Protein AF-A0A7X6P9Z3-F1 (afdb_monomer)

Sequence (56 aa):
DRLMSNLDKFYPLYGFAKHKGYGTTQHINALKLYGPCSIHRKTFAPIAQMIDQTAL

pLDDT: mean 92.36, std 12.33, range [41.5, 98.31]

Structure (mmCIF, N/CA/C/O backbone):
data_AF-A0A7X6P9Z3-F1
#
_entry.id   AF-A0A7X6P9Z3-F1
#
loop_
_atom_site.group_PDB
_atom_site.id
_atom_site.type_symbol
_atom_site.label_atom_id
_atom_site.label_alt_id
_atom_site.label_comp_id
_atom_site.label_asym_id
_atom_site.label_entity_id
_atom_site.label_seq_id
_atom_site.pdbx_PDB_ins_code
_atom_site.Cartn_x
_atom_site.Cartn_y
_atom_site.Cartn_z
_atom_site.occupancy
_atom_site.B_iso_or_equiv
_atom_site.auth_seq_id
_atom_site.auth_comp_id
_atom_site.auth_asym_id
_atom_site.auth_atom_id
_atom_site.pdbx_PDB_model_num
ATOM 1 N N . ASP A 1 1 ? 15.708 -5.847 -2.843 1.00 66.50 1 ASP A N 1
ATOM 2 C CA . ASP A 1 1 ? 14.565 -5.647 -3.763 1.00 66.50 1 ASP A CA 1
ATOM 3 C C . ASP A 1 1 ? 13.902 -6.854 -4.424 1.00 66.50 1 ASP A C 1
ATOM 5 O O . ASP A 1 1 ? 12.843 -6.664 -5.011 1.00 66.50 1 ASP A O 1
ATOM 9 N N . ARG A 1 2 ? 14.407 -8.092 -4.305 1.00 92.88 2 ARG A N 1
ATOM 10 C CA . ARG A 1 2 ? 13.777 -9.252 -4.977 1.00 92.88 2 ARG A CA 1
ATOM 11 C C . ARG A 1 2 ? 12.399 -9.630 -4.422 1.00 92.88 2 ARG A C 1
ATOM 13 O O . ARG A 1 2 ? 11.522 -10.010 -5.187 1.00 92.88 2 ARG A O 1
ATOM 20 N N . LEU A 1 3 ? 12.201 -9.493 -3.108 1.00 95.94 3 LEU A N 1
ATOM 21 C CA . LEU A 1 3 ? 10.944 -9.858 -2.451 1.00 95.94 3 LEU A CA 1
ATOM 22 C C . LEU A 1 3 ? 9.757 -9.069 -3.017 1.00 95.94 3 LEU A C 1
ATOM 24 O O . LEU A 1 3 ? 8.781 -9.667 -3.450 1.00 95.94 3 LEU A O 1
ATOM 28 N N . MET A 1 4 ? 9.863 -7.740 -3.075 1.00 96.56 4 MET A N 1
ATOM 29 C CA . MET A 1 4 ? 8.760 -6.886 -3.527 1.00 96.56 4 MET A CA 1
ATOM 30 C C . MET A 1 4 ? 8.455 -7.058 -5.015 1.00 96.56 4 MET A C 1
ATOM 32 O O . MET A 1 4 ? 7.292 -7.041 -5.392 1.00 96.56 4 MET A O 1
ATOM 36 N N . SER A 1 5 ? 9.467 -7.311 -5.850 1.00 97.00 5 SER A N 1
ATOM 37 C CA . SER A 1 5 ? 9.248 -7.666 -7.258 1.00 97.00 5 SER A CA 1
ATOM 38 C C . SER A 1 5 ? 8.556 -9.020 -7.432 1.00 97.00 5 SER A C 1
ATOM 40 O O . SER A 1 5 ? 7.817 -9.207 -8.391 1.00 97.00 5 SER A O 1
ATOM 42 N N . ASN A 1 6 ? 8.775 -9.976 -6.526 1.00 97.88 6 ASN A N 1
ATOM 43 C CA . ASN A 1 6 ? 8.041 -11.241 -6.545 1.00 97.88 6 ASN A CA 1
ATOM 44 C C . ASN A 1 6 ? 6.611 -11.068 -6.030 1.00 97.88 6 ASN A C 1
ATOM 46 O O . ASN A 1 6 ? 5.691 -11.600 -6.638 1.00 97.88 6 ASN A O 1
ATOM 50 N N . LEU A 1 7 ? 6.415 -10.298 -4.958 1.00 97.69 7 LEU A N 1
ATOM 51 C CA 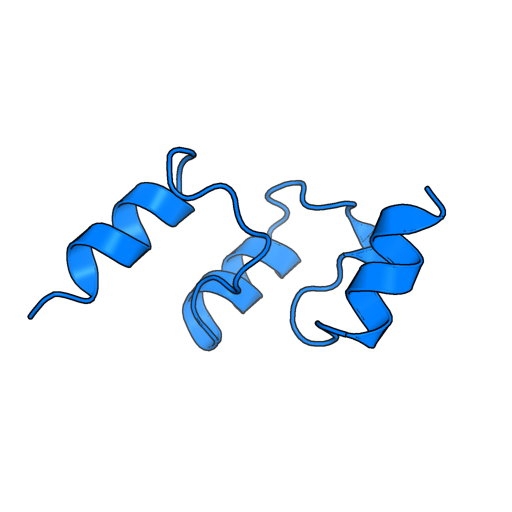. LEU A 1 7 ? 5.085 -9.994 -4.426 1.00 97.69 7 LEU A CA 1
ATOM 52 C C . LEU A 1 7 ? 4.226 -9.222 -5.428 1.00 97.69 7 LEU A C 1
ATOM 54 O O . LEU A 1 7 ? 3.033 -9.476 -5.502 1.00 97.69 7 LEU A O 1
ATOM 58 N N . ASP A 1 8 ? 4.819 -8.357 -6.248 1.00 98.00 8 ASP A N 1
ATOM 59 C CA . ASP A 1 8 ? 4.123 -7.667 -7.339 1.00 98.00 8 ASP A CA 1
ATOM 60 C C . ASP A 1 8 ? 3.464 -8.637 -8.330 1.00 98.00 8 ASP A C 1
ATOM 62 O O . ASP A 1 8 ? 2.361 -8.387 -8.794 1.00 98.00 8 ASP A O 1
ATOM 66 N N . LYS A 1 9 ? 4.077 -9.801 -8.585 1.00 97.81 9 LYS A N 1
ATOM 67 C CA . LYS A 1 9 ? 3.483 -10.837 -9.448 1.00 97.81 9 LYS A CA 1
ATOM 68 C C . LYS A 1 9 ? 2.215 -11.439 -8.839 1.00 97.81 9 LYS A C 1
ATOM 70 O O . LYS A 1 9 ? 1.311 -11.816 -9.573 1.00 97.81 9 LYS A O 1
ATOM 75 N N . PHE A 1 10 ? 2.156 -11.532 -7.509 1.00 97.81 10 PHE A N 1
ATOM 76 C CA . PHE A 1 10 ? 0.989 -12.034 -6.777 1.00 97.81 10 PHE A CA 1
ATOM 77 C C . PHE A 1 10 ? -0.054 -10.940 -6.504 1.00 97.81 10 PHE A C 1
ATOM 79 O O . PHE A 1 10 ? -1.237 -11.238 -6.374 1.00 97.81 10 PHE A O 1
ATOM 86 N N . TYR A 1 11 ? 0.373 -9.677 -6.440 1.00 97.81 11 TYR A N 1
ATOM 87 C CA . TYR A 1 11 ? -0.457 -8.512 -6.131 1.00 97.81 11 TYR A CA 1
ATOM 88 C C . TYR A 1 11 ? -0.243 -7.386 -7.168 1.00 97.81 11 TYR A C 1
ATOM 90 O O . TYR A 1 11 ? 0.185 -6.285 -6.802 1.00 97.81 11 TYR A O 1
ATOM 98 N N . PRO A 1 12 ? -0.551 -7.625 -8.460 1.00 97.44 12 PRO A N 1
ATOM 99 C CA . PRO A 1 12 ? -0.158 -6.736 -9.563 1.00 97.44 12 PRO A CA 1
ATOM 100 C C . PRO A 1 12 ? -0.830 -5.358 -9.527 1.00 97.44 12 PRO A C 1
ATOM 102 O O . PRO A 1 12 ? -0.337 -4.405 -10.125 1.00 97.44 12 PRO A O 1
ATOM 105 N N . LEU A 1 13 ? -1.939 -5.230 -8.797 1.00 98.31 13 LEU A N 1
ATOM 106 C CA . LEU A 1 13 ? -2.708 -3.990 -8.686 1.00 98.31 13 LEU A CA 1
ATOM 107 C C . LEU A 1 13 ? -2.008 -2.913 -7.847 1.00 98.31 13 LEU A C 1
ATOM 109 O O . LEU A 1 13 ? -2.343 -1.736 -7.965 1.00 98.31 13 LEU A O 1
ATOM 113 N N . TYR A 1 14 ? -1.044 -3.301 -7.007 1.00 98.06 14 TYR A N 1
ATOM 114 C CA . TYR A 1 14 ? -0.464 -2.405 -6.007 1.00 98.06 14 TYR A CA 1
ATOM 115 C C . TYR A 1 14 ? 0.854 -1.774 -6.440 1.00 98.06 14 TYR A C 1
ATOM 117 O O . TYR A 1 14 ? 1.168 -0.715 -5.920 1.00 98.06 14 TYR A O 1
ATOM 125 N N . GLY A 1 15 ? 1.599 -2.354 -7.391 1.00 97.62 15 GLY A N 1
ATOM 126 C CA . GLY A 1 15 ? 2.849 -1.771 -7.901 1.00 97.62 15 GLY A CA 1
ATOM 127 C C . GLY A 1 15 ? 4.072 -1.948 -6.990 1.00 97.62 15 GLY A C 1
ATOM 128 O O . GLY A 1 15 ? 5.029 -1.166 -7.074 1.00 97.62 15 GLY A O 1
ATOM 129 N N . PHE A 1 16 ? 4.088 -2.979 -6.139 1.00 98.06 16 PHE A N 1
ATOM 130 C CA . PHE A 1 16 ? 5.177 -3.278 -5.203 1.00 98.06 16 PHE A CA 1
ATOM 131 C C . PHE A 1 16 ? 6.561 -3.345 -5.855 1.00 98.06 16 PHE A C 1
ATOM 133 O O . PHE A 1 16 ? 7.546 -2.942 -5.226 1.00 98.06 16 PHE A O 1
ATOM 140 N N . ALA A 1 17 ? 6.667 -3.774 -7.115 1.00 97.69 17 ALA A N 1
ATOM 141 C CA . ALA A 1 17 ? 7.947 -3.797 -7.824 1.00 97.69 17 ALA A CA 1
ATOM 142 C C . ALA A 1 17 ? 8.571 -2.397 -7.970 1.00 97.69 17 ALA A C 1
ATOM 144 O O . ALA A 1 17 ? 9.800 -2.286 -8.017 1.00 97.69 17 ALA A O 1
ATOM 145 N N . LYS A 1 18 ? 7.749 -1.339 -7.995 1.00 97.06 18 LYS A N 1
ATOM 146 C CA . LYS A 1 18 ? 8.177 0.054 -8.192 1.00 97.06 18 LYS A CA 1
ATOM 147 C C . LYS A 1 18 ? 8.523 0.748 -6.880 1.00 97.06 18 LYS A C 1
ATOM 149 O O . LYS A 1 18 ? 9.579 1.356 -6.778 1.00 97.06 18 LYS A O 1
ATOM 154 N N . HIS A 1 19 ? 7.661 0.634 -5.870 1.00 97.00 19 HIS A N 1
ATOM 155 C CA . HIS A 1 19 ? 7.781 1.425 -4.636 1.00 97.00 19 HIS A CA 1
ATOM 156 C C . HIS A 1 19 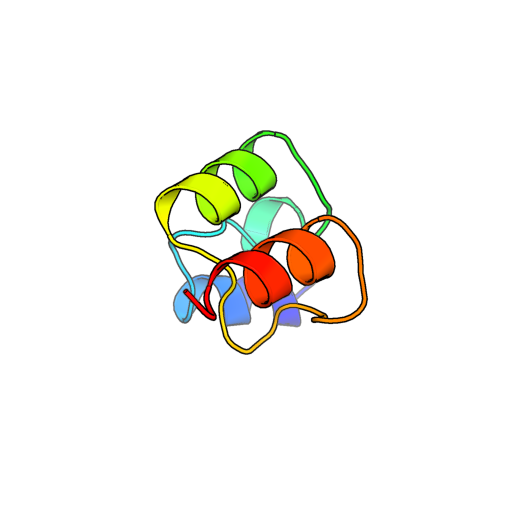? 7.937 0.591 -3.363 1.00 97.00 19 HIS A C 1
ATOM 158 O O . HIS A 1 19 ? 7.905 1.150 -2.275 1.00 97.00 19 HIS A O 1
ATOM 164 N N . LYS A 1 20 ? 8.079 -0.736 -3.449 1.00 96.88 20 LYS A N 1
ATOM 165 C CA . LYS A 1 20 ? 8.462 -1.600 -2.311 1.00 96.88 20 LYS A CA 1
ATOM 166 C C . LYS A 1 20 ? 7.531 -1.530 -1.090 1.00 96.88 20 LYS A C 1
ATOM 168 O O . LYS A 1 20 ? 7.944 -1.824 0.024 1.00 96.88 20 LYS A O 1
ATOM 173 N N . GLY A 1 21 ? 6.279 -1.127 -1.300 1.00 95.69 21 GLY A N 1
ATOM 174 C CA . GLY A 1 21 ? 5.293 -0.936 -0.233 1.00 95.69 21 GLY A CA 1
ATOM 175 C C . GLY A 1 21 ? 5.292 0.452 0.421 1.00 95.69 21 GLY A C 1
ATOM 176 O O . GLY A 1 21 ? 4.431 0.703 1.261 1.00 95.69 21 GLY A O 1
ATOM 177 N N . TYR A 1 22 ? 6.167 1.383 0.018 1.00 96.38 22 TYR A N 1
ATOM 178 C CA . TYR A 1 22 ? 6.071 2.784 0.449 1.00 96.38 22 TYR A CA 1
ATOM 179 C C . TYR A 1 22 ? 4.756 3.422 -0.031 1.00 96.38 22 TYR A C 1
ATOM 181 O O . TYR A 1 22 ? 4.231 3.070 -1.092 1.00 96.38 22 TYR A O 1
ATOM 189 N N . GLY A 1 23 ? 4.218 4.352 0.763 1.00 95.19 23 GLY A N 1
ATOM 190 C CA . GLY A 1 23 ? 2.939 5.036 0.530 1.00 95.19 23 GLY A CA 1
ATOM 191 C C . GLY A 1 23 ? 3.003 6.096 -0.571 1.00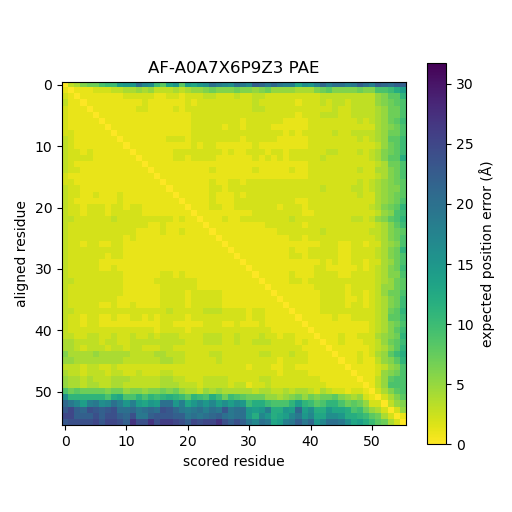 95.19 23 GLY A C 1
ATOM 192 O O . GLY A 1 23 ? 2.747 7.266 -0.317 1.00 95.19 23 GLY A O 1
ATOM 193 N N . THR A 1 24 ? 3.380 5.700 -1.786 1.00 97.69 24 THR A N 1
ATOM 194 C CA . THR A 1 24 ? 3.353 6.584 -2.962 1.00 97.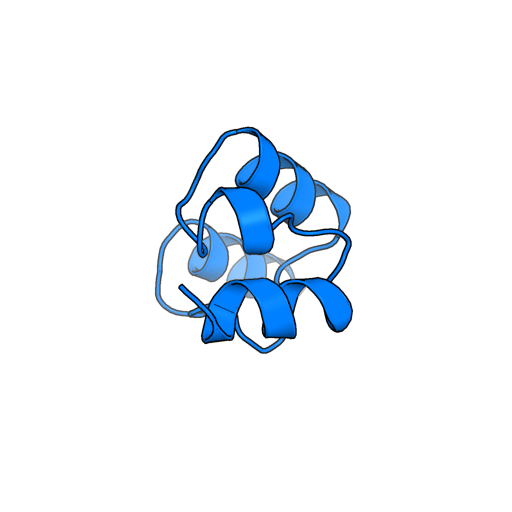69 24 THR A CA 1
ATOM 195 C C . THR A 1 24 ? 1.920 6.878 -3.391 1.00 97.69 24 THR A C 1
ATOM 197 O O . THR A 1 24 ? 1.020 6.084 -3.122 1.00 97.69 24 THR A O 1
ATOM 200 N N . THR A 1 25 ? 1.700 7.963 -4.137 1.00 97.94 25 THR A N 1
ATOM 201 C CA . THR A 1 25 ? 0.381 8.286 -4.709 1.00 97.94 25 THR A CA 1
ATOM 202 C C . THR A 1 25 ? -0.218 7.106 -5.478 1.00 97.94 25 THR A C 1
ATOM 204 O O . THR A 1 25 ? -1.396 6.807 -5.316 1.00 97.94 25 THR A O 1
ATOM 207 N N . GLN A 1 26 ? 0.602 6.381 -6.251 1.00 97.81 26 GLN A N 1
ATOM 208 C CA . GLN A 1 26 ? 0.168 5.173 -6.957 1.00 97.81 26 GLN A CA 1
ATOM 209 C C . GLN A 1 26 ? -0.354 4.109 -5.981 1.00 97.81 26 GLN A C 1
ATOM 211 O O . GLN A 1 26 ? -1.444 3.576 -6.178 1.00 97.81 26 GLN A O 1
ATOM 216 N N . HIS A 1 27 ? 0.398 3.833 -4.915 1.00 97.94 27 HIS A N 1
ATOM 217 C CA . HIS A 1 27 ? 0.038 2.817 -3.932 1.00 97.94 27 HIS A CA 1
ATOM 218 C C . HIS A 1 27 ? -1.221 3.200 -3.143 1.00 97.94 27 HIS A C 1
ATOM 220 O O . HIS A 1 27 ? -2.109 2.375 -2.950 1.00 97.94 27 HIS A O 1
ATOM 226 N N . ILE A 1 28 ? -1.336 4.469 -2.741 1.00 97.56 28 ILE A N 1
ATOM 227 C CA . ILE A 1 28 ? -2.521 4.984 -2.046 1.00 97.56 28 ILE A CA 1
ATOM 228 C C . ILE A 1 28 ? -3.764 4.905 -2.938 1.00 97.56 28 ILE A C 1
ATOM 230 O O . ILE A 1 28 ? -4.833 4.533 -2.458 1.00 97.56 28 ILE A O 1
ATOM 234 N N . ASN A 1 29 ? -3.642 5.207 -4.231 1.00 97.94 29 ASN A N 1
ATOM 235 C CA . ASN A 1 29 ? -4.761 5.080 -5.165 1.00 97.94 29 ASN A CA 1
ATOM 236 C C . ASN A 1 29 ? -5.193 3.617 -5.339 1.00 97.94 29 ASN A C 1
ATOM 238 O O . ASN A 1 29 ? -6.389 3.338 -5.322 1.00 97.94 29 ASN A O 1
ATOM 242 N N . ALA A 1 30 ? -4.240 2.683 -5.432 1.00 98.00 30 ALA A N 1
ATOM 243 C CA . ALA A 1 30 ? -4.543 1.253 -5.467 1.00 98.00 30 ALA A CA 1
ATOM 244 C C . ALA A 1 30 ? -5.256 0.788 -4.186 1.00 98.00 30 ALA A C 1
ATOM 246 O O . ALA A 1 30 ? -6.257 0.084 -4.263 1.00 98.00 30 ALA A O 1
ATOM 247 N N . LEU A 1 31 ? -4.795 1.239 -3.015 1.00 97.25 31 LEU A N 1
ATOM 248 C CA . LEU A 1 31 ? -5.439 0.950 -1.732 1.00 97.25 31 LEU A CA 1
ATOM 249 C C . LEU A 1 31 ? -6.874 1.482 -1.652 1.00 97.25 31 LEU A C 1
ATOM 251 O O . LEU A 1 31 ? -7.744 0.789 -1.138 1.00 97.25 31 LEU A O 1
ATOM 255 N N . LYS A 1 32 ? -7.140 2.681 -2.180 1.00 96.00 32 LYS A N 1
ATOM 256 C CA . LYS A 1 32 ? -8.498 3.246 -2.232 1.00 96.00 32 LYS A CA 1
ATOM 257 C C . LYS A 1 32 ? -9.430 2.471 -3.166 1.00 96.00 32 LYS A C 1
ATOM 259 O O . LYS A 1 32 ? -10.617 2.388 -2.883 1.00 96.00 32 LYS A O 1
ATOM 264 N N . LEU A 1 33 ? -8.908 1.941 -4.273 1.00 96.94 33 LEU A N 1
ATOM 265 C CA . LEU A 1 33 ? -9.711 1.260 -5.292 1.00 96.94 33 LEU A CA 1
ATOM 266 C C . LEU A 1 33 ? -9.952 -0.222 -4.974 1.00 96.94 33 LEU A C 1
ATOM 268 O O . LEU A 1 33 ? -11.035 -0.735 -5.232 1.00 96.94 33 LEU A O 1
ATOM 272 N N . TYR A 1 34 ? -8.946 -0.903 -4.426 1.00 96.69 34 TYR A N 1
ATOM 273 C CA . TYR A 1 34 ? -8.953 -2.359 -4.246 1.00 96.69 34 TYR A CA 1
ATOM 274 C C . TYR A 1 34 ? -8.915 -2.800 -2.778 1.00 96.69 34 TYR A C 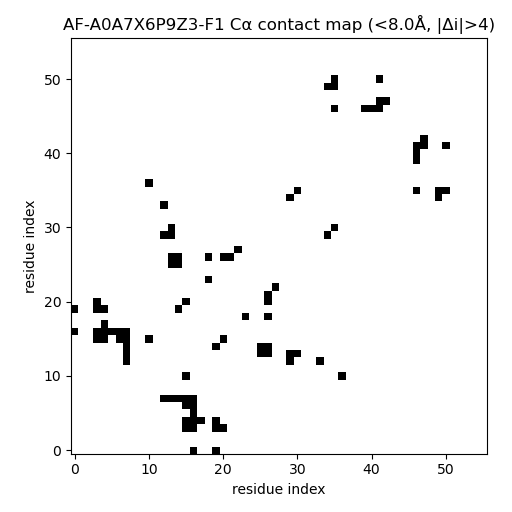1
ATOM 276 O O . TYR A 1 34 ? -8.960 -3.996 -2.497 1.00 96.69 34 TYR A O 1
ATOM 284 N N . GLY A 1 35 ? -8.800 -1.860 -1.836 1.00 96.19 35 GLY A N 1
ATOM 285 C CA . GLY A 1 35 ? -8.584 -2.160 -0.421 1.00 96.19 35 GLY A CA 1
ATOM 286 C C . GLY A 1 35 ? -7.185 -2.725 -0.130 1.00 96.19 35 GLY A C 1
ATOM 287 O O . GLY A 1 35 ? -6.379 -2.936 -1.042 1.00 96.19 35 GLY A O 1
ATOM 288 N N . PRO A 1 36 ? -6.839 -2.962 1.146 1.00 97.00 36 PRO A N 1
ATOM 289 C CA . PRO A 1 36 ? -5.574 -3.588 1.519 1.00 97.00 36 PRO A CA 1
ATOM 290 C C . PRO A 1 36 ? -5.571 -5.105 1.266 1.00 97.00 36 PRO A C 1
ATOM 292 O O . PRO A 1 36 ? -6.474 -5.819 1.689 1.00 97.00 36 PRO A O 1
ATOM 295 N N . CYS A 1 37 ? -4.510 -5.631 0.647 1.00 96.62 37 CYS A N 1
ATOM 296 C CA . CYS A 1 37 ? -4.274 -7.079 0.547 1.00 96.62 37 CYS A CA 1
ATOM 297 C C . CYS A 1 37 ? -3.584 -7.675 1.794 1.00 96.62 37 CYS A C 1
ATOM 299 O O . CYS A 1 37 ? -3.111 -6.950 2.672 1.00 96.62 37 CYS A O 1
ATOM 301 N N . SER A 1 38 ? -3.469 -9.006 1.843 1.00 96.44 38 SER A N 1
ATOM 302 C CA . SER A 1 38 ? -2.987 -9.779 3.003 1.00 96.44 38 SER A CA 1
ATOM 303 C C . SER A 1 38 ? -1.585 -9.414 3.506 1.00 96.44 38 SER A C 1
ATOM 305 O O . SER A 1 38 ? -1.314 -9.584 4.693 1.00 96.44 38 SER A O 1
ATOM 307 N N . ILE A 1 39 ? -0.704 -8.894 2.644 1.00 97.00 39 ILE A N 1
ATOM 308 C CA . ILE A 1 39 ? 0.666 -8.511 3.023 1.00 97.00 39 ILE A CA 1
ATOM 309 C C . ILE A 1 39 ? 0.778 -7.080 3.573 1.00 97.00 39 ILE A C 1
ATOM 311 O O . ILE A 1 39 ? 1.856 -6.672 4.010 1.00 97.00 39 ILE A O 1
ATOM 315 N N . HIS A 1 40 ? -0.306 -6.299 3.560 1.00 97.31 40 HIS A N 1
ATOM 316 C CA . HIS A 1 40 ? -0.300 -4.963 4.147 1.00 97.31 40 HIS A CA 1
ATOM 317 C C . HIS A 1 40 ? -0.238 -5.029 5.671 1.00 97.31 40 HIS A C 1
ATOM 319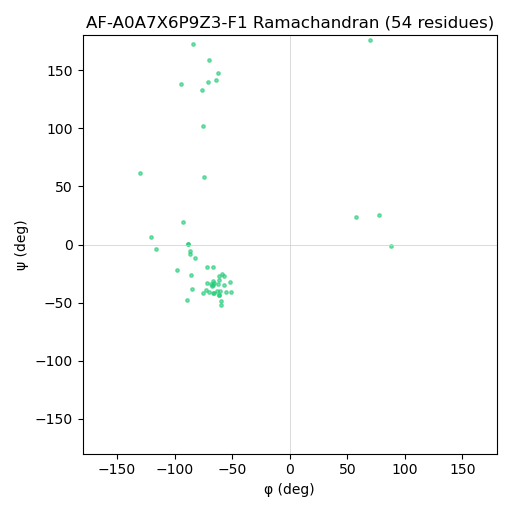 O O . HIS A 1 40 ? -0.919 -5.817 6.328 1.00 97.31 40 HIS A O 1
ATOM 325 N N . ARG A 1 41 ? 0.556 -4.129 6.255 1.00 96.75 41 ARG A N 1
ATOM 326 C CA . ARG A 1 41 ? 0.659 -3.986 7.709 1.00 96.75 41 ARG A CA 1
ATOM 327 C C . ARG A 1 41 ? -0.583 -3.284 8.241 1.00 96.75 41 ARG A C 1
ATOM 329 O O . ARG A 1 41 ? -0.690 -2.064 8.161 1.00 96.75 41 ARG A O 1
ATOM 336 N N . LYS A 1 42 ? -1.495 -4.070 8.807 1.00 94.88 42 LYS A N 1
ATOM 337 C CA . LYS A 1 42 ? -2.816 -3.622 9.269 1.00 94.88 42 LYS A CA 1
ATOM 338 C C . LYS A 1 42 ? -2.776 -2.522 10.331 1.00 94.88 42 LYS A C 1
ATOM 340 O O . LYS A 1 42 ? -3.718 -1.758 10.429 1.00 94.88 42 LYS A O 1
ATOM 345 N N . THR A 1 43 ? -1.693 -2.416 11.097 1.00 95.25 43 THR A N 1
ATOM 346 C CA . THR A 1 43 ? -1.533 -1.405 12.155 1.00 95.25 43 THR A CA 1
ATOM 347 C C . THR A 1 43 ? -0.971 -0.070 11.662 1.00 95.25 43 THR A C 1
ATOM 349 O O . THR A 1 43 ? -0.924 0.889 12.424 1.00 95.25 43 THR A O 1
ATOM 352 N N . PHE A 1 44 ? -0.530 0.023 10.404 1.00 94.94 44 PHE A N 1
ATOM 353 C CA . PHE A 1 44 ? 0.071 1.241 9.859 1.00 94.94 44 PHE A CA 1
ATOM 354 C C . PHE A 1 44 ? -0.992 2.072 9.142 1.00 94.94 44 PHE A C 1
ATOM 356 O O . PHE A 1 44 ? -1.788 1.534 8.373 1.00 94.94 44 PHE A O 1
ATOM 363 N N . ALA A 1 45 ? -0.982 3.393 9.329 1.00 91.62 45 ALA A N 1
ATOM 364 C CA . ALA A 1 45 ? -1.766 4.283 8.476 1.00 91.62 45 ALA A CA 1
ATOM 365 C C . ALA A 1 45 ? -1.254 4.207 7.015 1.00 91.62 45 ALA A C 1
ATOM 367 O O . ALA A 1 45 ? -0.042 4.093 6.805 1.00 91.62 45 ALA A O 1
ATOM 368 N N . PRO A 1 46 ? -2.140 4.251 5.999 1.00 93.56 46 PRO A N 1
ATOM 369 C CA . PRO A 1 46 ? -3.600 4.406 6.090 1.00 93.56 46 PRO A CA 1
ATOM 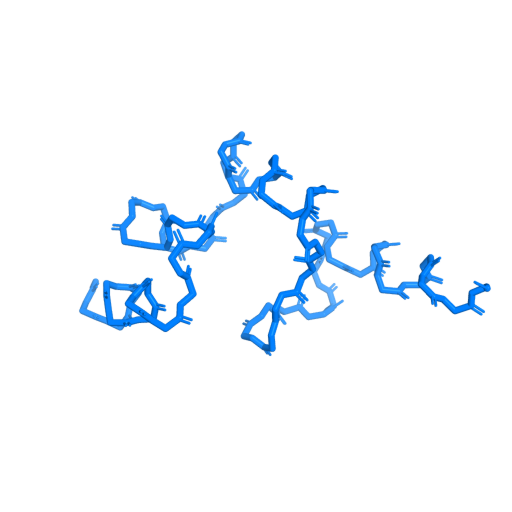370 C C . PRO A 1 46 ? -4.372 3.079 6.224 1.00 93.56 46 PRO A C 1
ATOM 372 O O . PRO A 1 46 ? -5.594 3.084 6.300 1.00 93.56 46 PRO A O 1
ATOM 375 N N . ILE A 1 47 ? -3.681 1.938 6.263 1.00 96.38 47 ILE A N 1
ATOM 376 C CA . ILE A 1 47 ? -4.300 0.605 6.266 1.00 96.38 47 ILE A CA 1
ATOM 377 C C . ILE A 1 47 ? -5.192 0.398 7.492 1.00 96.38 47 ILE A C 1
ATOM 3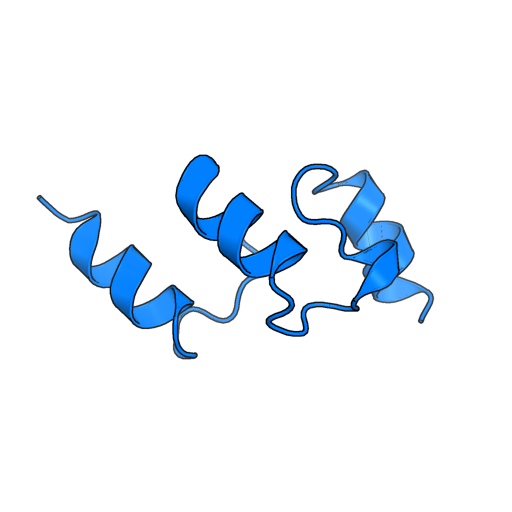79 O O . ILE A 1 47 ? -6.309 -0.091 7.351 1.00 96.38 47 ILE A O 1
ATOM 383 N N . ALA A 1 48 ? -4.726 0.811 8.674 1.00 94.88 48 ALA A N 1
ATOM 384 C CA . ALA A 1 48 ? -5.498 0.704 9.913 1.00 94.88 48 ALA A CA 1
ATOM 385 C C . ALA A 1 48 ? -6.871 1.386 9.805 1.00 94.88 48 ALA A C 1
ATOM 387 O O . ALA A 1 48 ? -7.874 0.826 10.228 1.00 94.88 48 ALA A O 1
ATOM 388 N N . GLN A 1 49 ? -6.917 2.555 9.161 1.00 93.50 49 GLN A N 1
ATOM 389 C CA . GLN A 1 49 ? -8.140 3.341 8.979 1.00 93.50 49 GLN A CA 1
ATOM 390 C C . GLN A 1 49 ? -9.093 2.694 7.969 1.00 93.50 49 GLN A C 1
ATOM 392 O O . GLN A 1 49 ? -10.303 2.793 8.118 1.00 93.50 49 GLN A O 1
ATOM 397 N N . MET A 1 50 ? -8.560 2.015 6.950 1.00 92.25 50 MET A N 1
ATOM 398 C CA . MET A 1 50 ? -9.371 1.325 5.940 1.00 92.25 50 MET A CA 1
ATOM 399 C C . MET A 1 50 ? -10.022 0.057 6.504 1.00 92.25 50 MET A C 1
ATOM 401 O O . MET A 1 50 ? -11.173 -0.237 6.197 1.00 92.25 50 MET A O 1
ATOM 405 N N . ILE A 1 51 ? -9.298 -0.690 7.342 1.00 87.56 51 ILE A N 1
ATOM 406 C CA . ILE A 1 51 ? -9.799 -1.940 7.931 1.00 87.56 51 ILE A CA 1
ATOM 407 C C . ILE A 1 51 ? -10.897 -1.662 8.957 1.00 87.56 51 ILE A C 1
ATOM 409 O O . ILE A 1 51 ? -11.907 -2.359 8.953 1.00 87.56 51 ILE A O 1
ATOM 413 N N . ASP A 1 52 ? -10.728 -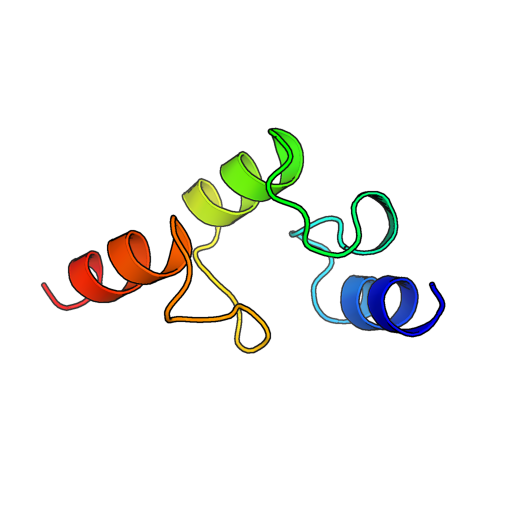0.626 9.779 1.00 77.12 52 ASP A N 1
ATOM 414 C CA . ASP A 1 52 ? -11.736 -0.203 10.759 1.00 77.12 52 ASP A CA 1
ATOM 415 C C . ASP A 1 52 ? -13.057 0.223 10.083 1.00 77.12 52 ASP A C 1
ATOM 417 O O . ASP A 1 52 ? -14.145 -0.009 10.597 1.00 77.12 52 ASP A O 1
ATOM 421 N N . GLN A 1 53 ? -12.980 0.754 8.858 1.00 60.41 53 GLN A N 1
ATOM 422 C CA . GLN A 1 53 ? -14.145 1.189 8.077 1.00 60.41 53 GLN A CA 1
ATOM 423 C C . GLN A 1 53 ? -14.861 0.064 7.314 1.00 60.41 53 GLN A C 1
ATOM 425 O O . GLN A 1 53 ? -15.952 0.291 6.803 1.00 60.41 53 GLN A O 1
ATOM 430 N N . THR A 1 54 ? -14.281 -1.138 7.216 1.00 57.75 54 THR A N 1
ATOM 431 C CA . THR A 1 54 ? -14.879 -2.257 6.450 1.00 57.75 54 THR A CA 1
ATOM 432 C C . THR A 1 54 ? -15.835 -3.106 7.310 1.00 57.75 54 THR A C 1
ATOM 434 O O . THR A 1 54 ? -16.398 -4.082 6.829 1.00 57.75 54 THR A O 1
ATOM 437 N N . ALA A 1 55 ? -16.020 -2.760 8.590 1.00 49.97 55 ALA A N 1
ATOM 438 C CA . ALA A 1 55 ? -16.870 -3.485 9.540 1.00 49.97 55 ALA A CA 1
ATOM 439 C C . ALA A 1 55 ? -18.326 -2.967 9.630 1.00 49.97 55 ALA A C 1
ATOM 441 O O . ALA A 1 55 ? -18.998 -3.247 10.623 1.00 49.97 55 ALA A O 1
ATOM 442 N N . LEU A 1 56 ? -18.813 -2.226 8.626 1.00 41.50 56 LEU A N 1
ATOM 443 C CA . LEU A 1 56 ? -20.197 -1.729 8.538 1.00 41.50 56 LEU A CA 1
ATOM 444 C C . LEU A 1 56 ? -20.973 -2.418 7.414 1.00 41.50 56 LEU A C 1
ATOM 446 O O . LEU A 1 56 ? -20.468 -2.408 6.269 1.00 41.50 56 LEU A O 1
#

Mean predicted aligned error: 3.56 Å

Radius of gyration: 11.09 Å; Cα contacts (8 Å, |Δi|>4): 47; chains: 1; bounding box: 35×20×22 Å

Nearest PDB structures (foldseek):
  5y9p-assembly1_A  TM=9.015E-01  e=1.032E-03  Staphylococcus aureus
  2etj-assembly1_A  TM=9.686E-01  e=2.140E-03  Thermotoga maritima
  7uwe-assembly1_C  TM=9.669E-01  e=5.411E-03  Escherichia coli
  3o3g-assembly1_A  TM=9.598E-01  e=5.781E-03  Thermotoga maritima
  7uwh-assembly1_C  TM=8.974E-01  e=7.053E-03  Escherichia coli

Foldseek 3Di:
DVVQVVVCVVVVLQPCVPVVLPPDPSNVVSCVVPNDDPPDDCPDPPNVVRVVVVPD

Solvent-accessible surface area (backbone atoms only — not comparable to full-atom values): 3442 Å² total; per-residue (Å²): 117,69,67,34,44,54,46,17,74,79,41,65,79,48,47,22,60,80,52,66,73,50,89,42,73,67,33,50,52,28,37,73,75,71,46,81,59,92,87,54,62,57,85,40,86,68,44,33,62,55,60,68,64,67,80,116

Secondary structure (DSSP, 8-state):
-HHHHHHHHHSTTT-HHHHTT---HHHHHHHHHH---TTS-TTSTTHHHHHHTT--